Protein AF-A0A6P4BB97-F1 (afdb_monomer)

pLDDT: mean 84.29, std 14.68, range [43.91, 96.19]

Radius of gyration: 14.63 Å; Cα contacts (8 Å, |Δi|>4): 58; chains: 1; bounding box: 31×44×26 Å

Nearest PDB structures (foldseek):
  5d39-assembly3_B  TM=5.209E-01  e=3.090E+00  Homo sapiens
  8glv-assembly1_Eb  TM=3.004E-01  e=5.140E+00  Chlamydomonas reinhardtii
  7wb4-assembly1_n  TM=3.144E-01  e=6.445E+00  Xenopus laevis

Structure (mmCIF, N/CA/C/O backbone):
data_AF-A0A6P4BB97-F1
#
_entry.id   AF-A0A6P4BB97-F1
#
loop_
_atom_site.group_PDB
_atom_site.id
_atom_site.type_symbol
_atom_site.label_atom_id
_atom_site.label_alt_id
_atom_site.label_comp_id
_atom_site.label_asym_id
_atom_site.label_entity_id
_atom_site.label_seq_id
_atom_site.pdbx_PDB_ins_code
_atom_site.Cartn_x
_atom_site.Cartn_y
_atom_site.Cartn_z
_atom_site.occupancy
_atom_site.B_iso_or_equiv
_atom_site.auth_seq_id
_atom_site.auth_comp_id
_atom_site.auth_asym_id
_atom_site.auth_atom_id
_atom_site.pdbx_PDB_model_num
ATOM 1 N N . MET A 1 1 ? 21.470 15.501 -12.606 1.00 62.16 1 MET A N 1
ATOM 2 C CA . MET A 1 1 ? 20.060 15.775 -12.957 1.00 62.16 1 MET A CA 1
ATOM 3 C C . MET A 1 1 ? 19.314 14.494 -13.341 1.00 62.16 1 MET A C 1
ATOM 5 O O . MET A 1 1 ? 18.382 14.148 -12.632 1.00 62.16 1 MET A O 1
ATOM 9 N N . TYR A 1 2 ? 19.806 13.710 -14.312 1.00 72.75 2 TYR A N 1
ATOM 10 C CA . TYR A 1 2 ? 19.188 12.454 -14.794 1.00 72.75 2 TYR A CA 1
ATOM 11 C C . TYR A 1 2 ? 18.720 11.442 -13.728 1.00 72.75 2 TYR A C 1
ATOM 13 O O . TYR A 1 2 ? 17.630 10.892 -13.841 1.00 72.75 2 TYR A O 1
ATOM 21 N N . TRP A 1 3 ? 19.499 11.209 -12.666 1.00 76.62 3 TRP A N 1
ATOM 22 C CA . TRP A 1 3 ? 19.126 10.254 -11.609 1.00 76.62 3 TRP A CA 1
ATOM 23 C C . TRP A 1 3 ? 17.862 10.647 -10.837 1.00 76.62 3 TRP A C 1
ATOM 25 O O . TRP A 1 3 ? 17.088 9.780 -10.443 1.00 76.62 3 TRP A O 1
ATOM 35 N N . ILE A 1 4 ? 17.645 11.949 -10.630 1.00 76.62 4 ILE A N 1
ATOM 36 C CA . ILE A 1 4 ? 16.491 12.458 -9.881 1.00 76.62 4 ILE A CA 1
ATOM 37 C C . ILE A 1 4 ? 15.224 12.303 -10.722 1.00 76.62 4 ILE A C 1
ATOM 39 O O . ILE A 1 4 ? 14.219 11.802 -10.225 1.00 76.62 4 ILE A O 1
ATOM 43 N N . GLU A 1 5 ? 15.281 12.684 -11.997 1.00 75.75 5 GLU A N 1
ATOM 44 C CA . GLU A 1 5 ? 14.167 12.536 -12.943 1.00 75.75 5 GLU A CA 1
ATOM 45 C C . GLU A 1 5 ? 13.798 11.063 -13.145 1.00 75.75 5 GLU A C 1
ATOM 47 O O . GLU A 1 5 ? 12.624 10.702 -13.068 1.00 75.75 5 GLU A O 1
ATOM 52 N N . TYR A 1 6 ? 14.800 10.193 -13.304 1.00 75.81 6 TYR A N 1
ATOM 53 C CA . TYR A 1 6 ? 14.596 8.749 -13.388 1.00 75.81 6 TYR A CA 1
ATOM 54 C C . TYR A 1 6 ? 13.924 8.196 -12.127 1.00 75.81 6 TYR A C 1
ATOM 56 O O . TYR A 1 6 ? 12.921 7.490 -12.216 1.00 75.81 6 TYR A O 1
ATOM 64 N N . TYR A 1 7 ? 14.422 8.559 -10.941 1.00 83.31 7 TYR A N 1
ATOM 65 C CA . TYR A 1 7 ? 13.838 8.118 -9.675 1.00 83.31 7 TYR A CA 1
ATOM 66 C C . TYR A 1 7 ? 12.385 8.589 -9.507 1.00 83.31 7 TYR A C 1
ATOM 68 O O . TYR A 1 7 ? 11.529 7.823 -9.059 1.00 83.31 7 TYR A O 1
ATOM 76 N N . GLN A 1 8 ? 12.079 9.829 -9.900 1.00 84.56 8 GLN A N 1
ATOM 77 C CA . GLN A 1 8 ? 10.713 10.359 -9.880 1.00 84.56 8 GLN A CA 1
ATOM 78 C C . GLN A 1 8 ? 9.793 9.603 -10.843 1.00 84.56 8 GLN A C 1
ATOM 80 O O . GLN A 1 8 ? 8.667 9.271 -10.468 1.00 84.56 8 GLN A O 1
ATOM 85 N N . ASN A 1 9 ? 10.270 9.285 -12.048 1.00 82.19 9 ASN A N 1
ATOM 86 C CA . ASN A 1 9 ? 9.509 8.515 -13.027 1.00 82.19 9 ASN A CA 1
ATOM 87 C C . ASN A 1 9 ? 9.223 7.091 -12.522 1.00 82.19 9 ASN A C 1
ATOM 89 O O . ASN A 1 9 ? 8.067 6.669 -12.501 1.00 82.19 9 ASN A O 1
ATOM 93 N N . VAL A 1 10 ? 10.245 6.385 -12.026 1.00 87.12 10 VAL A N 1
ATOM 94 C CA . VAL A 1 10 ? 10.090 5.041 -11.443 1.00 87.12 10 VAL A CA 1
ATOM 95 C C . VAL A 1 10 ? 9.109 5.065 -10.272 1.00 87.12 10 VAL A C 1
ATOM 97 O O . VAL A 1 10 ? 8.248 4.194 -10.174 1.00 87.12 10 VAL A O 1
ATOM 100 N N . THR A 1 11 ? 9.184 6.086 -9.417 1.00 90.12 11 THR A N 1
ATOM 101 C CA . THR A 1 11 ? 8.254 6.257 -8.293 1.00 90.12 11 THR A CA 1
ATOM 102 C C . THR A 1 11 ? 6.814 6.432 -8.770 1.00 90.12 11 THR A C 1
ATOM 104 O O . THR A 1 11 ? 5.928 5.724 -8.297 1.00 90.12 11 THR A O 1
ATOM 107 N N . SER A 1 12 ? 6.578 7.340 -9.722 1.00 87.12 12 SER A N 1
ATOM 108 C CA . SER A 1 12 ? 5.247 7.581 -10.294 1.00 87.12 12 SER A CA 1
ATOM 109 C C . SER A 1 12 ? 4.680 6.316 -10.943 1.00 87.12 12 SER A C 1
ATOM 111 O O . SER A 1 12 ? 3.571 5.882 -10.632 1.00 87.12 12 SER A O 1
ATOM 113 N N . THR A 1 13 ? 5.494 5.652 -11.768 1.00 92.06 13 THR A N 1
ATOM 114 C CA . THR A 1 13 ? 5.142 4.386 -12.420 1.00 92.06 13 THR A CA 1
ATOM 115 C C . THR A 1 13 ? 4.767 3.324 -11.391 1.00 92.06 13 THR A C 1
ATOM 117 O O . THR A 1 13 ? 3.744 2.659 -11.537 1.00 92.06 13 THR A O 1
ATOM 120 N N . MET A 1 14 ? 5.538 3.194 -10.309 1.00 94.25 14 MET A N 1
ATOM 121 C CA . MET A 1 14 ? 5.251 2.228 -9.251 1.00 94.25 14 MET A CA 1
ATOM 122 C C . MET A 1 14 ? 3.943 2.544 -8.513 1.00 94.25 14 MET A C 1
ATOM 124 O O . MET A 1 14 ? 3.170 1.630 -8.242 1.00 94.25 14 MET A O 1
ATOM 128 N N . LEU A 1 15 ? 3.642 3.816 -8.227 1.00 92.94 15 LEU A N 1
ATOM 129 C CA . LEU A 1 15 ? 2.358 4.212 -7.628 1.00 92.94 15 LEU A CA 1
ATOM 130 C C . LEU A 1 15 ? 1.172 3.861 -8.542 1.00 92.94 15 LEU A C 1
ATOM 132 O O . LEU A 1 15 ? 0.159 3.347 -8.062 1.00 92.94 15 LEU A O 1
ATOM 136 N N . HIS A 1 16 ? 1.309 4.062 -9.856 1.00 91.25 16 HIS A N 1
ATOM 137 C CA . HIS A 1 16 ? 0.301 3.641 -10.832 1.00 91.25 16 HIS A CA 1
ATOM 138 C C . HIS A 1 16 ? 0.139 2.120 -10.886 1.00 91.25 16 HIS A C 1
ATOM 140 O O . HIS A 1 16 ? -0.989 1.630 -10.852 1.00 91.25 16 HIS A O 1
ATOM 146 N N . VAL A 1 17 ? 1.244 1.369 -10.911 1.00 93.31 17 VAL A N 1
ATOM 147 C CA . VAL A 1 17 ? 1.224 -0.101 -10.874 1.00 93.31 17 VAL A CA 1
ATOM 148 C C . VAL A 1 17 ? 0.556 -0.605 -9.599 1.00 93.31 17 VAL A C 1
ATOM 150 O O . VAL A 1 17 ? -0.247 -1.527 -9.671 1.00 93.31 17 VAL A O 1
ATOM 153 N N . LEU A 1 18 ? 0.823 0.007 -8.443 1.00 93.69 18 LEU A N 1
ATOM 154 C CA . LEU A 1 18 ? 0.167 -0.360 -7.187 1.00 93.69 18 LEU A CA 1
ATOM 155 C C . LEU A 1 18 ? -1.334 -0.085 -7.225 1.00 93.69 18 LEU A C 1
ATOM 157 O O . LEU A 1 18 ? -2.109 -0.926 -6.772 1.00 93.69 18 LEU A O 1
ATOM 161 N N . SER A 1 19 ? -1.752 1.052 -7.785 1.00 90.81 19 SER A N 1
ATOM 162 C CA . SER A 1 19 ? -3.173 1.364 -7.950 1.00 90.81 19 SER A CA 1
ATOM 163 C C . SER A 1 19 ? -3.862 0.355 -8.876 1.00 90.81 19 SER A C 1
ATOM 165 O O . SER A 1 19 ? -4.907 -0.174 -8.505 1.00 90.81 19 SER A O 1
ATOM 167 N N . LEU A 1 20 ? -3.241 0.015 -10.011 1.00 92.06 20 LEU A N 1
ATOM 168 C CA . LEU A 1 20 ? -3.738 -0.994 -10.953 1.00 92.06 20 LEU A CA 1
ATOM 169 C C . LEU A 1 20 ? -3.788 -2.398 -10.332 1.00 92.06 20 LEU A C 1
ATOM 171 O O . LEU A 1 20 ? -4.756 -3.133 -10.502 1.00 92.06 20 LEU A O 1
ATOM 175 N N . ALA A 1 21 ? -2.739 -2.783 -9.608 1.00 93.56 21 ALA A N 1
ATOM 176 C CA . ALA A 1 21 ? -2.649 -4.087 -8.969 1.00 93.56 21 ALA A CA 1
ATOM 177 C C . ALA A 1 21 ? -3.679 -4.247 -7.846 1.00 93.56 21 ALA A C 1
ATOM 179 O O . ALA A 1 21 ? -4.218 -5.335 -7.656 1.00 93.56 21 ALA A O 1
ATOM 180 N N . SER A 1 22 ? -3.967 -3.162 -7.126 1.00 91.56 22 SER A N 1
ATOM 181 C CA . SER A 1 22 ? -4.949 -3.155 -6.041 1.00 91.56 22 SER A CA 1
ATOM 182 C C . SER A 1 22 ? -6.387 -3.247 -6.555 1.00 91.56 22 SER A C 1
ATOM 184 O O . SER A 1 22 ? -7.208 -3.915 -5.929 1.00 91.56 22 SER A O 1
ATOM 186 N N . SER A 1 23 ? -6.687 -2.615 -7.696 1.00 90.75 23 SER A N 1
ATOM 187 C CA . SER A 1 23 ? -8.019 -2.636 -8.317 1.00 90.75 23 SER A CA 1
ATOM 188 C C . SER A 1 23 ? -8.295 -3.877 -9.169 1.00 90.75 23 SER A C 1
ATOM 190 O O . SER A 1 23 ? -9.425 -4.084 -9.598 1.00 90.75 23 SER A O 1
ATOM 192 N N . SER A 1 24 ? -7.279 -4.696 -9.438 1.00 92.00 24 SER A N 1
ATOM 193 C CA . SER A 1 24 ? -7.424 -5.943 -10.187 1.00 92.00 24 SER A CA 1
ATOM 194 C C . SER A 1 24 ? -8.282 -6.957 -9.429 1.00 92.00 24 SER A C 1
ATOM 196 O O . SER A 1 24 ? -8.145 -7.093 -8.219 1.00 92.00 24 SER A O 1
ATOM 198 N N . ASP A 1 25 ? -9.085 -7.761 -10.127 1.00 91.00 25 ASP A N 1
ATOM 199 C CA . ASP A 1 25 ? -9.769 -8.928 -9.541 1.00 91.00 25 ASP A CA 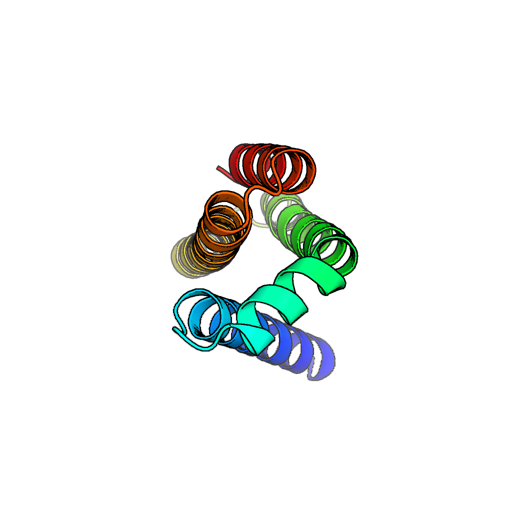1
ATOM 200 C C . ASP A 1 25 ? -8.879 -10.181 -9.467 1.00 91.00 25 ASP A C 1
ATOM 202 O O . ASP A 1 25 ? -9.310 -11.249 -9.039 1.00 91.00 25 ASP A O 1
ATOM 206 N N . HIS A 1 26 ? -7.609 -10.065 -9.858 1.00 93.38 26 HIS A N 1
ATOM 207 C CA . HIS A 1 26 ? -6.674 -11.179 -9.883 1.00 93.38 26 HIS A CA 1
ATOM 208 C C . HIS A 1 26 ? -6.128 -11.487 -8.480 1.00 93.38 26 HIS A C 1
ATOM 210 O O . HIS A 1 26 ? -5.190 -10.847 -7.995 1.00 93.38 26 HIS A O 1
ATOM 216 N N . ASP A 1 27 ? -6.685 -12.508 -7.828 1.00 92.00 27 ASP A N 1
ATOM 217 C CA . ASP A 1 27 ? -6.333 -12.896 -6.456 1.00 92.00 27 ASP A CA 1
ATOM 218 C C . ASP A 1 27 ? -4.825 -13.094 -6.195 1.00 92.00 27 ASP A C 1
ATOM 220 O O . ASP A 1 27 ? -4.333 -12.558 -5.195 1.00 92.00 27 ASP A O 1
ATOM 224 N N . PRO A 1 28 ? -4.043 -13.747 -7.081 1.00 94.75 28 PRO A N 1
ATOM 225 C CA . PRO A 1 28 ? -2.600 -13.874 -6.877 1.00 94.75 28 PRO A CA 1
ATOM 226 C C . PRO A 1 28 ? -1.868 -12.529 -6.796 1.00 94.75 28 PRO A C 1
ATOM 228 O O . PRO A 1 28 ? -0.833 -12.424 -6.136 1.00 94.75 28 PRO A O 1
ATOM 231 N N . LEU A 1 29 ? -2.396 -11.492 -7.453 1.00 93.31 29 LEU A N 1
ATOM 232 C CA . LEU A 1 29 ? -1.811 -10.155 -7.423 1.00 93.31 29 LEU A CA 1
ATOM 233 C C . LEU A 1 29 ? -2.099 -9.461 -6.085 1.00 93.31 29 LEU A C 1
ATOM 235 O O . LEU A 1 29 ? -1.189 -8.886 -5.491 1.00 93.31 29 LEU A O 1
ATOM 239 N N . LYS A 1 30 ? -3.316 -9.602 -5.548 1.00 93.25 30 LYS A N 1
ATOM 240 C CA . LYS A 1 30 ? -3.65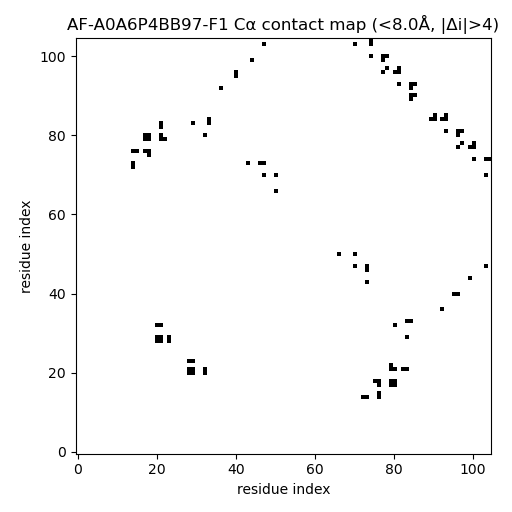5 -9.129 -4.192 1.00 93.25 30 LYS A CA 1
ATOM 241 C C . LYS A 1 30 ? -2.815 -9.830 -3.125 1.00 93.25 30 LYS A C 1
ATOM 243 O O . LYS A 1 30 ? -2.284 -9.179 -2.226 1.00 93.25 30 LYS A O 1
ATOM 248 N N . ASP A 1 31 ? -2.620 -11.137 -3.257 1.00 93.56 31 ASP A N 1
ATOM 249 C CA . ASP A 1 31 ? -1.804 -11.914 -2.320 1.00 93.56 31 ASP A CA 1
ATOM 250 C C . ASP A 1 31 ? -0.320 -11.532 -2.407 1.00 93.56 31 ASP A C 1
ATOM 252 O O . ASP A 1 31 ? 0.389 -11.507 -1.397 1.00 93.56 31 ASP A O 1
ATOM 256 N N . PHE A 1 32 ? 0.165 -11.184 -3.602 1.00 94.75 32 PHE A N 1
ATOM 257 C CA . PHE A 1 32 ? 1.499 -10.616 -3.775 1.00 94.75 32 PHE A CA 1
ATOM 258 C C . PHE A 1 32 ? 1.650 -9.279 -3.036 1.00 94.75 32 PHE A C 1
ATOM 260 O O . PHE A 1 32 ? 2.648 -9.088 -2.337 1.00 94.75 32 PHE A O 1
ATOM 267 N N . LEU A 1 33 ? 0.660 -8.383 -3.125 1.00 95.19 33 LEU A N 1
ATOM 268 C CA . LEU A 1 33 ? 0.672 -7.105 -2.403 1.00 95.19 33 LEU A CA 1
ATOM 269 C C . LEU A 1 33 ? 0.722 -7.315 -0.885 1.00 95.19 33 LEU A C 1
ATOM 271 O O . LEU A 1 33 ? 1.544 -6.695 -0.213 1.00 95.19 33 LEU A O 1
ATOM 275 N N . VAL A 1 34 ? -0.065 -8.257 -0.353 1.00 94.12 34 VAL A N 1
ATOM 276 C CA . VAL A 1 34 ? -0.001 -8.655 1.065 1.00 94.12 34 VAL A CA 1
ATOM 277 C C . VAL A 1 34 ? 1.404 -9.132 1.441 1.00 94.12 34 VAL A C 1
ATOM 279 O O . VAL A 1 34 ? 1.975 -8.667 2.428 1.00 94.12 34 VAL A O 1
ATOM 282 N N . LYS A 1 35 ? 2.009 -10.018 0.639 1.00 96.19 35 LYS A N 1
ATOM 283 C CA . LYS A 1 35 ? 3.368 -10.536 0.888 1.00 96.19 35 LYS A CA 1
ATOM 284 C C . LYS A 1 35 ? 4.438 -9.443 0.857 1.00 96.19 35 LYS A C 1
ATOM 286 O O . LYS A 1 35 ? 5.478 -9.595 1.494 1.00 96.19 35 LYS A O 1
ATOM 291 N N . LYS A 1 36 ? 4.216 -8.360 0.109 1.00 95.94 36 LYS A N 1
ATOM 292 C CA . LYS A 1 36 ? 5.135 -7.215 0.009 1.00 95.94 36 LYS A CA 1
ATOM 293 C C . LYS A 1 36 ? 4.784 -6.058 0.941 1.00 95.94 36 LYS A C 1
ATOM 295 O O . LYS A 1 36 ? 5.483 -5.048 0.906 1.00 95.94 36 LYS A O 1
ATOM 300 N N . ALA A 1 37 ? 3.782 -6.201 1.809 1.00 94.38 37 ALA A N 1
ATOM 301 C CA . ALA A 1 37 ? 3.263 -5.097 2.609 1.00 94.38 37 ALA A CA 1
ATOM 302 C C . ALA A 1 37 ? 4.330 -4.375 3.450 1.00 94.38 37 ALA A C 1
ATOM 304 O O . ALA A 1 37 ? 4.301 -3.153 3.518 1.00 94.38 37 ALA A O 1
ATOM 305 N N . SER A 1 38 ? 5.297 -5.088 4.039 1.00 93.44 38 SER A N 1
ATOM 306 C CA . SER A 1 38 ? 6.383 -4.465 4.816 1.00 93.44 38 SER A CA 1
ATOM 307 C C . SER A 1 38 ? 7.305 -3.594 3.960 1.00 93.44 38 SER A C 1
ATOM 309 O O . SER A 1 38 ? 7.670 -2.493 4.364 1.00 93.44 38 SER A O 1
ATOM 311 N N . VAL A 1 39 ? 7.651 -4.066 2.760 1.00 95.19 39 VAL A N 1
ATOM 312 C CA . VAL A 1 39 ? 8.474 -3.321 1.798 1.00 95.19 39 VAL A CA 1
ATOM 313 C C . VAL A 1 39 ? 7.720 -2.088 1.308 1.00 95.19 39 VAL A C 1
ATOM 315 O O . VAL A 1 39 ? 8.289 -1.002 1.246 1.00 95.19 39 VAL A O 1
ATOM 318 N N . LEU A 1 40 ? 6.431 -2.247 0.996 1.00 95.19 40 LEU A N 1
ATOM 319 C CA . LEU A 1 40 ? 5.575 -1.149 0.552 1.00 95.19 40 LEU A CA 1
ATOM 320 C C . LEU A 1 40 ? 5.378 -0.105 1.655 1.00 95.19 40 LEU A C 1
ATOM 322 O O . LEU A 1 40 ? 5.440 1.086 1.370 1.00 95.19 40 LEU A O 1
ATOM 326 N N . GLU A 1 41 ? 5.188 -0.536 2.904 1.00 93.94 41 GLU A N 1
ATOM 327 C CA . GLU A 1 41 ? 5.066 0.349 4.065 1.00 93.94 41 GLU A CA 1
ATOM 328 C C . GLU A 1 41 ? 6.312 1.230 4.218 1.00 93.94 41 GLU A C 1
ATOM 330 O O . GLU A 1 41 ? 6.192 2.449 4.337 1.00 93.94 41 GLU A O 1
ATOM 335 N N . GLU A 1 42 ? 7.505 0.631 4.192 1.00 93.94 42 GLU A N 1
ATOM 336 C CA . GLU A 1 42 ? 8.762 1.365 4.357 1.00 93.94 42 GLU A CA 1
ATOM 337 C C . GLU A 1 42 ? 9.017 2.325 3.192 1.00 93.94 42 GLU A C 1
ATOM 339 O O . GLU A 1 42 ? 9.327 3.500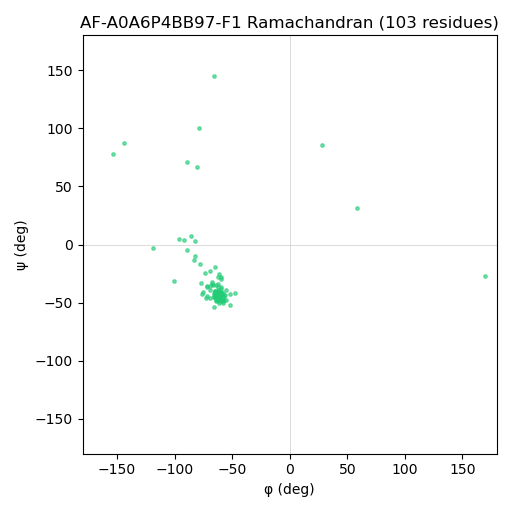 3.390 1.00 93.94 42 GLU A O 1
ATOM 344 N N . TRP A 1 43 ? 8.805 1.855 1.964 1.00 94.00 43 TRP A N 1
ATOM 345 C CA . TRP A 1 43 ? 8.957 2.685 0.776 1.00 94.00 43 TRP A CA 1
ATOM 346 C C . TRP A 1 43 ? 7.999 3.887 0.788 1.00 94.00 43 TRP A C 1
ATOM 348 O O . TRP A 1 43 ? 8.429 5.020 0.566 1.00 94.00 43 TRP A O 1
ATOM 358 N N . LEU A 1 44 ? 6.721 3.684 1.132 1.00 92.38 44 LEU A N 1
ATOM 359 C CA . LEU A 1 44 ? 5.733 4.766 1.209 1.00 92.38 44 LEU A CA 1
ATOM 360 C C . LEU A 1 44 ? 6.024 5.750 2.354 1.00 92.38 44 LEU A C 1
ATOM 362 O O . LEU A 1 44 ? 5.784 6.946 2.186 1.00 92.38 44 LEU A O 1
ATOM 366 N N . LYS A 1 45 ? 6.592 5.304 3.484 1.00 90.88 45 LYS A N 1
ATOM 367 C CA . LYS A 1 45 ? 7.086 6.210 4.542 1.00 90.88 45 LYS A CA 1
ATOM 368 C C . LYS A 1 45 ? 8.192 7.124 4.029 1.00 90.88 45 LYS A C 1
ATOM 370 O O . LYS A 1 45 ? 8.118 8.333 4.237 1.00 90.88 45 LYS A O 1
ATOM 375 N N . VAL A 1 46 ? 9.183 6.571 3.328 1.00 89.69 46 VAL A N 1
ATOM 376 C CA . VAL A 1 46 ? 10.285 7.356 2.745 1.00 89.69 46 VAL A CA 1
ATOM 377 C C . VAL A 1 46 ? 9.751 8.388 1.750 1.00 89.69 46 VAL A C 1
ATOM 379 O O . VAL A 1 46 ? 10.129 9.561 1.812 1.00 89.69 46 VAL A O 1
ATOM 382 N N . LEU A 1 47 ? 8.814 7.991 0.883 1.00 87.00 47 LEU A N 1
ATOM 383 C CA . LEU A 1 47 ? 8.159 8.917 -0.044 1.00 87.00 47 LEU A CA 1
ATOM 384 C C . LEU A 1 47 ? 7.400 10.030 0.685 1.00 87.00 47 LEU A C 1
ATOM 386 O O . LEU A 1 47 ? 7.496 11.195 0.303 1.00 87.00 47 LEU A O 1
ATOM 390 N N . SER A 1 48 ? 6.701 9.695 1.766 1.00 84.44 48 SER A N 1
ATOM 391 C CA . SER A 1 48 ? 5.946 10.656 2.575 1.00 84.44 48 SER A CA 1
ATOM 392 C C . SER A 1 48 ? 6.857 11.669 3.271 1.00 84.44 48 SER A C 1
ATOM 394 O O . SER A 1 48 ? 6.587 12.868 3.251 1.00 84.44 48 SER A O 1
ATOM 396 N N . LEU A 1 49 ? 7.992 11.221 3.817 1.00 83.31 49 LEU A N 1
ATOM 397 C CA . LEU A 1 49 ? 8.993 12.101 4.426 1.00 83.31 49 LEU A CA 1
ATOM 398 C C . LEU A 1 49 ? 9.591 13.082 3.410 1.00 83.31 49 LEU A C 1
ATOM 400 O O . LEU A 1 49 ? 9.817 14.246 3.743 1.00 83.31 49 LEU A O 1
ATOM 404 N N . SER A 1 50 ? 9.795 12.649 2.160 1.00 78.19 50 SER A N 1
ATOM 405 C CA . SER A 1 50 ? 10.286 13.525 1.083 1.00 78.19 50 SER A CA 1
ATOM 406 C C . SER A 1 50 ? 9.338 14.697 0.772 1.00 78.19 50 SER A C 1
ATOM 408 O O . SER A 1 50 ? 9.772 15.762 0.324 1.00 78.19 50 SER A O 1
ATOM 410 N N . LEU A 1 51 ? 8.044 14.527 1.060 1.00 74.38 51 LEU A N 1
ATOM 411 C CA . LEU A 1 51 ? 7.018 15.552 0.885 1.00 74.38 51 LEU A CA 1
ATOM 412 C C . LEU A 1 51 ? 7.060 16.615 1.999 1.00 74.38 51 LEU A C 1
ATOM 414 O O . LEU A 1 51 ? 6.788 17.790 1.752 1.00 74.38 51 LEU A O 1
ATOM 418 N N . VAL A 1 52 ? 7.426 16.208 3.219 1.00 66.31 52 VAL A N 1
ATOM 419 C CA . VAL A 1 52 ? 7.558 17.097 4.386 1.00 66.31 52 VAL A CA 1
ATOM 420 C C . VAL A 1 52 ? 8.850 17.914 4.304 1.00 66.31 52 VAL A C 1
ATOM 422 O O . VAL A 1 52 ? 8.834 19.122 4.530 1.00 66.31 52 VAL A O 1
ATOM 425 N N . THR A 1 53 ? 9.966 17.291 3.914 1.00 57.28 53 THR A N 1
ATOM 426 C CA . THR A 1 53 ? 11.286 17.951 3.835 1.00 57.28 53 THR A CA 1
ATOM 427 C C . THR A 1 53 ? 11.396 18.986 2.716 1.00 57.28 53 THR A C 1
ATOM 429 O O . THR A 1 53 ? 12.203 19.908 2.805 1.00 57.28 53 THR A O 1
ATOM 432 N N . THR A 1 54 ? 10.569 18.885 1.675 1.00 55.03 54 THR A N 1
ATOM 433 C CA . THR A 1 54 ? 10.450 19.920 0.636 1.00 55.03 54 THR A CA 1
ATOM 434 C C . THR A 1 54 ? 9.614 21.123 1.086 1.00 55.03 54 THR A C 1
ATOM 436 O O . THR A 1 54 ? 9.740 22.193 0.497 1.00 55.03 54 THR A O 1
ATOM 439 N N . SER A 1 55 ? 8.813 21.003 2.154 1.00 51.97 55 SER A N 1
ATOM 440 C CA . SER A 1 55 ? 7.990 22.106 2.675 1.00 51.97 55 SER A CA 1
ATOM 441 C C . SER A 1 55 ? 8.792 23.181 3.409 1.00 51.97 55 SER A C 1
ATOM 443 O O . SER A 1 55 ? 8.339 24.314 3.488 1.00 51.97 55 SER A O 1
ATOM 445 N N . THR A 1 56 ? 9.965 22.847 3.950 1.00 50.00 56 THR A N 1
ATOM 446 C CA . THR A 1 56 ? 10.806 23.783 4.715 1.00 50.00 56 THR A CA 1
ATOM 447 C C . THR A 1 56 ? 11.800 24.556 3.851 1.00 50.00 56 THR A C 1
ATOM 449 O O . THR A 1 56 ? 12.505 25.417 4.367 1.00 50.00 56 THR A O 1
ATOM 452 N N . LYS A 1 57 ? 11.890 24.259 2.545 1.00 49.00 57 LYS A N 1
ATOM 453 C CA . LYS A 1 57 ? 12.967 24.766 1.680 1.00 49.00 57 LYS A CA 1
ATOM 454 C C . LYS A 1 57 ? 12.525 25.641 0.508 1.00 49.00 57 LYS A C 1
ATOM 456 O O . LYS A 1 57 ? 13.395 26.100 -0.229 1.00 49.00 57 LYS A O 1
ATOM 461 N N . THR A 1 58 ? 11.230 25.860 0.266 1.00 44.69 58 THR A N 1
ATOM 462 C CA . THR A 1 58 ? 10.805 26.606 -0.935 1.00 44.69 58 THR A CA 1
ATOM 463 C C . THR A 1 58 ? 9.454 27.304 -0.755 1.00 44.69 58 THR A C 1
ATOM 465 O O . THR A 1 58 ? 8.433 26.858 -1.270 1.00 44.69 58 THR A O 1
ATOM 468 N N . GLU A 1 59 ? 9.465 28.441 -0.060 1.00 43.91 59 GLU A N 1
ATOM 469 C CA . GLU A 1 59 ? 8.474 29.510 -0.241 1.00 43.91 59 GLU A CA 1
ATOM 470 C C . GLU A 1 59 ? 8.856 30.344 -1.476 1.00 43.91 59 GLU A C 1
ATOM 472 O O . GLU A 1 59 ? 9.275 31.485 -1.355 1.00 43.91 59 GLU A O 1
ATOM 477 N N . VAL A 1 60 ? 8.791 29.760 -2.676 1.00 46.41 60 VAL A N 1
ATOM 478 C CA . VAL A 1 60 ? 8.786 30.528 -3.935 1.00 46.41 60 VAL A CA 1
ATOM 479 C C . VAL A 1 60 ? 7.860 29.810 -4.920 1.00 46.41 60 VAL A C 1
ATOM 481 O O . VAL A 1 60 ? 8.237 28.870 -5.617 1.00 46.41 60 VAL A O 1
ATOM 484 N N . GLU A 1 61 ? 6.584 30.175 -4.825 1.00 48.31 61 GLU A N 1
ATOM 485 C CA . GLU A 1 61 ? 5.657 30.453 -5.931 1.00 48.31 61 GLU A CA 1
ATOM 486 C C . GLU A 1 61 ? 5.923 29.711 -7.262 1.00 48.31 61 GLU A C 1
ATOM 488 O O . GLU A 1 61 ? 6.589 30.230 -8.148 1.00 48.31 61 GLU A O 1
ATOM 493 N N . SER A 1 62 ? 5.395 28.480 -7.385 1.00 47.34 62 SER A N 1
ATOM 494 C CA . SER A 1 62 ? 4.971 27.792 -8.639 1.00 47.34 62 SER A CA 1
ATOM 495 C C . SER A 1 62 ? 4.648 26.299 -8.384 1.00 47.34 62 SER A C 1
ATOM 497 O O . SER A 1 62 ? 3.773 25.708 -9.011 1.00 47.34 62 SER A O 1
ATOM 499 N N . ASN A 1 63 ? 5.259 25.683 -7.362 1.00 51.50 63 ASN A N 1
ATOM 500 C CA . ASN A 1 63 ? 5.221 24.223 -7.131 1.00 51.50 63 ASN A CA 1
ATOM 501 C C . ASN A 1 63 ? 4.012 23.678 -6.331 1.00 51.50 63 ASN A C 1
ATOM 503 O O . ASN A 1 63 ? 3.986 22.496 -5.971 1.00 51.50 63 ASN A O 1
ATOM 507 N N . GLY A 1 64 ? 3.012 24.511 -6.020 1.00 53.22 64 GLY A N 1
ATOM 508 C CA . GLY A 1 64 ? 1.857 24.116 -5.199 1.00 53.22 64 GLY A CA 1
ATOM 509 C C . GLY A 1 64 ? 1.007 23.004 -5.829 1.00 53.22 64 GLY A C 1
ATOM 510 O O . GLY A 1 64 ? 0.624 22.064 -5.128 1.00 53.22 64 GLY A O 1
ATOM 511 N N . SER A 1 65 ? 0.783 23.071 -7.149 1.00 59.69 65 SER A N 1
ATOM 512 C CA . SER A 1 65 ? 0.008 22.073 -7.909 1.00 59.69 65 SER A CA 1
ATOM 513 C C . SER A 1 65 ? 0.709 20.716 -7.916 1.00 59.69 65 SER A C 1
ATOM 515 O O . SER A 1 65 ? 0.172 19.737 -7.404 1.00 59.69 65 SER A O 1
ATOM 517 N N . THR A 1 66 ? 1.978 20.677 -8.336 1.00 68.81 66 THR A N 1
ATOM 518 C CA . THR A 1 66 ? 2.765 19.436 -8.441 1.00 68.81 66 THR A CA 1
ATOM 519 C C . THR A 1 66 ? 2.958 18.734 -7.096 1.00 68.81 66 THR A C 1
ATOM 521 O O . THR A 1 66 ? 3.003 17.505 -7.026 1.00 68.81 66 THR A O 1
ATOM 524 N N . ARG A 1 67 ? 3.073 19.486 -5.991 1.00 69.44 67 ARG A N 1
ATOM 525 C CA . ARG A 1 67 ? 3.181 18.893 -4.649 1.00 69.44 67 ARG A CA 1
ATOM 526 C C . ARG A 1 67 ? 1.861 18.281 -4.190 1.00 69.44 67 ARG A C 1
ATOM 528 O O . ARG A 1 67 ? 1.868 17.183 -3.634 1.00 69.44 67 ARG A O 1
ATOM 535 N N . ASN A 1 68 ? 0.751 18.983 -4.404 1.00 79.06 68 ASN A N 1
ATOM 536 C CA . ASN A 1 68 ? -0.575 18.482 -4.054 1.00 79.06 68 ASN A CA 1
ATOM 537 C C . ASN A 1 68 ? -0.929 17.238 -4.883 1.00 79.06 68 ASN A C 1
ATOM 539 O O . ASN A 1 68 ? -1.379 16.255 -4.305 1.00 79.06 68 ASN A O 1
ATOM 543 N N . GLU A 1 69 ? -0.603 17.228 -6.177 1.00 82.75 69 GLU A N 1
ATOM 544 C CA . GLU A 1 69 ? -0.758 16.069 -7.068 1.00 82.75 69 GLU A CA 1
ATOM 545 C C . GLU A 1 69 ? 0.058 14.858 -6.589 1.00 82.75 69 GLU A C 1
ATOM 547 O O . GLU A 1 69 ? -0.457 13.744 -6.494 1.00 82.75 69 GLU A O 1
ATOM 552 N N . LYS A 1 70 ? 1.334 15.059 -6.223 1.00 83.00 70 LYS A N 1
ATOM 553 C CA . LYS A 1 70 ? 2.181 13.986 -5.669 1.00 83.00 70 LYS A CA 1
ATOM 554 C C . LYS A 1 70 ? 1.625 13.439 -4.356 1.00 83.00 70 LYS A C 1
ATOM 556 O O . LYS A 1 70 ? 1.584 12.222 -4.178 1.00 83.00 70 LYS A O 1
ATOM 561 N N . ARG A 1 71 ? 1.181 14.320 -3.453 1.00 87.50 71 ARG A N 1
ATOM 562 C CA . ARG A 1 71 ? 0.536 13.921 -2.192 1.00 87.50 71 ARG A CA 1
ATOM 563 C C . ARG A 1 71 ? -0.698 13.071 -2.463 1.00 87.50 71 ARG A C 1
ATOM 565 O O . ARG A 1 71 ? -0.845 12.000 -1.884 1.00 87.50 71 ARG A O 1
ATOM 572 N N . GLU A 1 72 ? -1.559 13.537 -3.358 1.00 88.88 72 GLU A N 1
ATOM 573 C CA . GLU A 1 72 ? -2.792 12.853 -3.722 1.00 88.88 72 GLU A CA 1
ATOM 574 C C . GLU A 1 72 ? -2.521 11.471 -4.321 1.00 88.88 72 GLU A C 1
ATOM 576 O O . GLU A 1 72 ? -3.153 10.500 -3.906 1.00 88.88 72 GLU A O 1
ATOM 581 N N . MET A 1 73 ? -1.536 11.346 -5.217 1.00 88.62 73 MET A N 1
ATOM 582 C CA . MET A 1 73 ? -1.137 10.052 -5.781 1.00 88.62 73 MET A CA 1
ATOM 583 C C . MET A 1 73 ? -0.672 9.065 -4.705 1.00 88.62 73 MET A C 1
ATOM 585 O O . MET A 1 73 ? -1.083 7.903 -4.722 1.00 88.62 73 MET A O 1
ATOM 589 N N . ILE A 1 74 ? 0.140 9.520 -3.746 1.00 90.69 74 ILE A N 1
ATOM 590 C CA . ILE A 1 74 ? 0.600 8.680 -2.633 1.00 90.69 74 ILE A CA 1
ATOM 591 C C . ILE A 1 74 ? -0.589 8.260 -1.756 1.00 90.69 74 ILE A C 1
ATOM 593 O O . ILE A 1 74 ? -0.754 7.070 -1.481 1.00 90.69 74 ILE A O 1
ATOM 597 N N . CYS A 1 75 ? -1.459 9.200 -1.368 1.00 91.50 75 CYS A N 1
ATOM 598 C CA . CYS A 1 75 ? -2.655 8.899 -0.577 1.00 91.50 75 CYS A CA 1
ATOM 599 C C . CYS A 1 75 ? -3.586 7.917 -1.300 1.00 91.50 75 CYS A C 1
ATOM 601 O O . CYS A 1 75 ? -4.084 6.974 -0.688 1.00 91.50 75 CYS A O 1
ATOM 603 N N . LYS A 1 76 ? -3.795 8.088 -2.609 1.00 92.44 76 LYS A N 1
ATOM 604 C CA . LYS A 1 76 ? -4.618 7.187 -3.426 1.00 92.44 76 LYS A CA 1
ATOM 605 C C . LYS A 1 76 ? -4.037 5.774 -3.470 1.00 92.44 76 LYS A C 1
ATOM 607 O O . LYS A 1 76 ? -4.786 4.809 -3.311 1.00 92.44 76 LYS A O 1
ATOM 612 N N . ALA A 1 77 ? -2.721 5.638 -3.634 1.00 93.31 77 ALA A N 1
ATOM 613 C CA . ALA A 1 77 ? -2.058 4.337 -3.601 1.00 93.31 77 ALA A CA 1
ATOM 614 C C . ALA A 1 77 ? -2.194 3.666 -2.222 1.00 93.31 77 ALA A C 1
ATOM 616 O O . ALA A 1 77 ? -2.532 2.486 -2.148 1.00 93.31 77 ALA A O 1
ATOM 617 N N . ILE A 1 78 ? -2.011 4.418 -1.130 1.00 94.50 78 ILE A N 1
ATOM 618 C CA . ILE A 1 78 ? -2.184 3.906 0.239 1.00 94.50 78 ILE A CA 1
ATOM 619 C C . ILE A 1 78 ? -3.620 3.428 0.474 1.00 94.50 78 ILE A C 1
ATOM 621 O O . ILE A 1 78 ? -3.807 2.312 0.953 1.00 94.50 78 ILE A O 1
ATOM 625 N N . ARG A 1 79 ? -4.629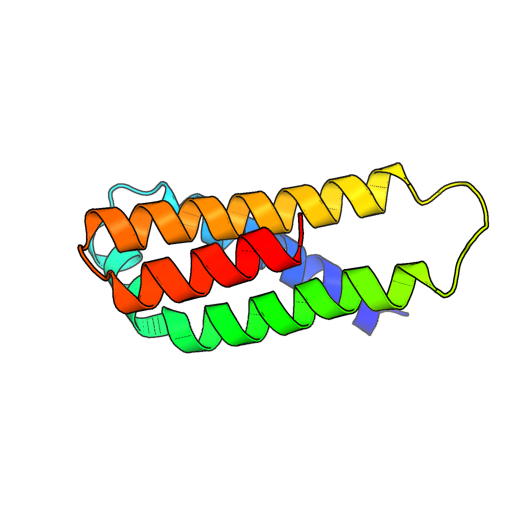 4.222 0.092 1.00 94.88 79 ARG A N 1
ATOM 626 C CA . ARG A 1 79 ? -6.050 3.839 0.196 1.00 94.88 79 ARG A CA 1
ATOM 627 C C . ARG A 1 79 ? -6.354 2.557 -0.570 1.00 94.88 79 ARG A C 1
ATOM 629 O O . ARG A 1 79 ? -6.969 1.654 -0.014 1.00 94.88 79 ARG A O 1
ATOM 636 N N . SER A 1 80 ? -5.846 2.451 -1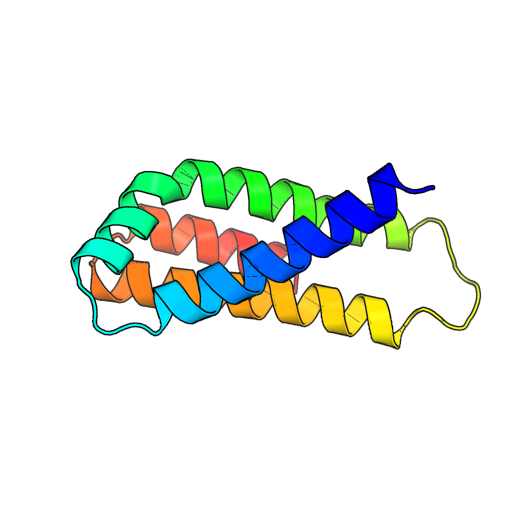.797 1.00 94.88 80 SER A N 1
ATOM 637 C CA . SER A 1 80 ? -6.037 1.259 -2.632 1.00 94.88 80 SER A CA 1
ATOM 638 C C . SER A 1 80 ? -5.463 0.004 -1.953 1.00 94.88 80 SER A C 1
ATOM 640 O O . SER A 1 80 ? -6.092 -1.051 -1.939 1.00 94.88 80 SER A O 1
ATOM 642 N N . LEU A 1 81 ? -4.293 0.118 -1.314 1.00 95.12 81 LEU A N 1
ATOM 643 C CA . LEU A 1 81 ? -3.691 -0.985 -0.558 1.00 95.12 81 LEU A CA 1
ATOM 644 C C . LEU A 1 81 ? -4.479 -1.322 0.717 1.00 95.12 81 LEU A C 1
ATOM 646 O O . LEU A 1 81 ? -4.654 -2.497 1.033 1.00 95.12 81 LEU A O 1
ATOM 650 N N . ILE A 1 82 ? -4.991 -0.314 1.434 1.00 95.94 82 ILE A N 1
ATOM 651 C CA . ILE A 1 82 ? -5.858 -0.509 2.608 1.00 95.94 82 ILE A CA 1
ATOM 652 C C . ILE A 1 82 ? -7.085 -1.347 2.236 1.00 95.94 82 ILE A C 1
ATOM 654 O O . ILE A 1 82 ? -7.432 -2.268 2.974 1.00 95.94 82 ILE A O 1
ATOM 658 N N . GLU A 1 83 ? -7.722 -1.071 1.097 1.00 95.00 83 GLU A N 1
ATOM 659 C CA . GLU A 1 83 ? -8.880 -1.836 0.617 1.00 95.00 83 GLU A CA 1
ATOM 660 C C . GLU A 1 83 ? -8.529 -3.305 0.347 1.00 95.00 83 GLU A C 1
ATOM 662 O O . GLU A 1 83 ? -9.250 -4.201 0.794 1.00 95.00 83 GLU A O 1
ATOM 667 N N . VAL A 1 84 ? -7.380 -3.570 -0.287 1.00 94.44 84 VAL A N 1
ATOM 668 C CA . VAL A 1 84 ? -6.873 -4.938 -0.497 1.00 94.44 84 VAL A CA 1
ATOM 669 C C . VAL A 1 84 ? -6.684 -5.661 0.838 1.00 94.44 84 VAL A C 1
ATOM 671 O O . VAL A 1 84 ? -7.140 -6.795 1.008 1.00 94.44 84 VAL A O 1
ATOM 674 N N . TYR A 1 85 ? -6.043 -5.012 1.812 1.00 93.94 85 TYR A N 1
ATOM 675 C CA . TYR A 1 85 ? -5.749 -5.627 3.1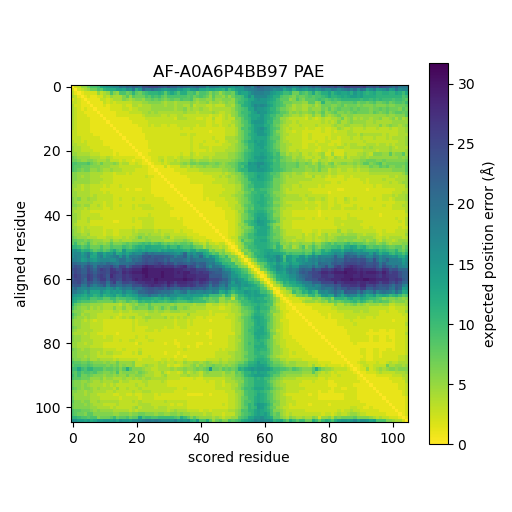07 1.00 93.94 85 TYR A CA 1
ATOM 676 C C . TYR A 1 85 ? -7.005 -5.859 3.951 1.00 93.94 85 TYR A C 1
ATOM 678 O O . TYR A 1 85 ? -7.106 -6.905 4.598 1.00 93.94 85 TYR A O 1
ATOM 686 N N . LYS A 1 86 ? -7.986 -4.950 3.887 1.00 93.31 86 LYS A N 1
ATOM 687 C CA . LYS A 1 86 ? -9.314 -5.129 4.496 1.00 93.31 86 LYS A CA 1
ATOM 688 C C . LYS A 1 86 ? -10.051 -6.311 3.879 1.00 93.31 86 LYS A C 1
ATOM 690 O O . LYS A 1 86 ? -10.516 -7.182 4.610 1.00 93.31 86 LYS A O 1
ATOM 695 N N . GLY A 1 87 ? -10.096 -6.392 2.547 1.00 90.31 87 GLY A N 1
ATOM 696 C CA . GLY A 1 87 ? -10.738 -7.500 1.831 1.00 90.31 87 GLY A CA 1
ATOM 697 C C . GLY A 1 87 ? -10.128 -8.868 2.159 1.00 90.31 87 GLY A C 1
ATOM 698 O O . GLY A 1 87 ? -10.829 -9.878 2.176 1.00 90.31 87 GLY A O 1
ATOM 699 N N . ARG A 1 88 ? -8.833 -8.900 2.492 1.00 90.31 88 ARG A N 1
ATOM 700 C CA . ARG A 1 88 ? -8.107 -10.102 2.930 1.00 90.31 88 ARG A CA 1
ATOM 701 C C . ARG A 1 88 ? -8.079 -10.315 4.451 1.00 90.31 88 ARG A C 1
ATOM 703 O O . ARG A 1 88 ? -7.454 -11.269 4.903 1.00 90.31 88 ARG A O 1
ATOM 710 N N . LYS A 1 89 ? -8.756 -9.472 5.243 1.00 91.25 89 LYS A N 1
ATOM 711 C CA . LYS A 1 89 ? -8.811 -9.540 6.721 1.00 91.25 89 LYS A CA 1
ATOM 712 C C . LYS A 1 89 ? -7.435 -9.446 7.404 1.00 91.25 89 LYS A C 1
ATOM 714 O O . LYS A 1 89 ? -7.208 -10.015 8.469 1.00 91.25 89 LYS A O 1
ATOM 719 N N . HIS A 1 90 ? -6.496 -8.712 6.805 1.00 92.62 90 HIS A N 1
ATOM 720 C CA . HIS A 1 90 ? -5.189 -8.433 7.401 1.00 92.62 90 HIS A CA 1
ATOM 721 C C . HIS A 1 90 ? -5.234 -7.158 8.255 1.00 92.62 90 HIS A C 1
ATOM 723 O O . HIS A 1 90 ? -4.652 -6.127 7.905 1.00 92.62 90 HIS A O 1
ATOM 729 N N . ASP A 1 91 ? -5.910 -7.224 9.402 1.00 92.62 91 ASP A N 1
ATOM 730 C CA . ASP A 1 91 ? -6.187 -6.058 10.259 1.00 92.62 91 ASP A CA 1
ATOM 731 C C . ASP A 1 91 ? -4.921 -5.357 10.765 1.00 92.62 91 ASP A C 1
ATOM 733 O O . ASP A 1 91 ? -4.851 -4.129 10.814 1.00 92.62 91 ASP A O 1
ATOM 737 N N . ALA A 1 92 ? -3.885 -6.126 11.109 1.00 94.38 92 ALA A N 1
ATOM 738 C CA . ALA A 1 92 ? -2.616 -5.566 11.569 1.00 94.38 92 ALA A CA 1
ATOM 739 C C . ALA A 1 92 ? -1.926 -4.733 10.477 1.00 94.38 92 ALA A C 1
ATOM 741 O O . ALA A 1 92 ? -1.405 -3.657 10.766 1.00 94.38 92 ALA A O 1
ATOM 742 N N . ILE A 1 93 ? -1.944 -5.206 9.225 1.00 93.94 93 ILE A N 1
ATOM 743 C CA . ILE A 1 93 ? -1.377 -4.481 8.079 1.00 93.94 93 ILE A CA 1
ATOM 744 C C . ILE A 1 93 ? -2.240 -3.252 7.781 1.00 93.94 93 ILE A C 1
ATOM 746 O O . ILE A 1 93 ? -1.720 -2.145 7.663 1.00 93.94 93 ILE A O 1
ATOM 750 N N . THR A 1 94 ? -3.560 -3.429 7.763 1.00 95.75 94 THR A N 1
ATOM 751 C CA . THR A 1 94 ? -4.542 -2.358 7.558 1.00 95.75 94 THR A CA 1
ATOM 752 C C . THR A 1 94 ? -4.302 -1.183 8.507 1.00 95.75 94 THR A C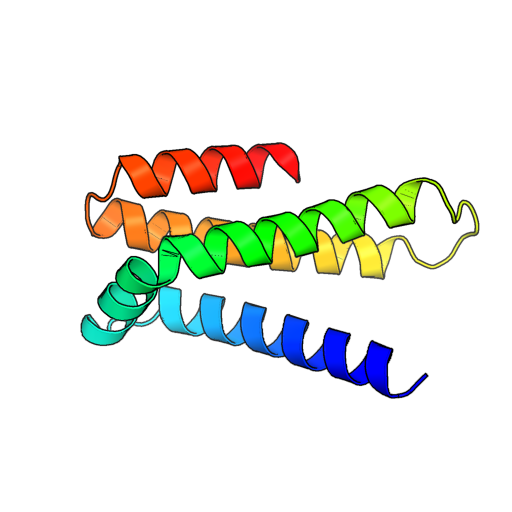 1
ATOM 754 O O . THR A 1 94 ? -4.110 -0.060 8.050 1.00 95.75 94 THR A O 1
ATOM 757 N N . ARG A 1 95 ? -4.201 -1.434 9.821 1.00 95.12 95 ARG A N 1
ATOM 758 C CA . ARG A 1 95 ? -3.967 -0.381 10.828 1.00 95.12 95 ARG A CA 1
ATOM 759 C C . ARG A 1 95 ? -2.665 0.388 10.601 1.00 95.12 95 ARG A C 1
ATOM 761 O O . ARG A 1 95 ? -2.612 1.590 10.855 1.00 95.12 95 ARG A O 1
ATOM 768 N N . LYS A 1 96 ? -1.604 -0.285 10.140 1.00 95.19 96 LYS A N 1
ATOM 769 C CA . LYS A 1 96 ? -0.326 0.377 9.832 1.00 95.19 96 LYS A CA 1
ATOM 770 C C . LYS A 1 96 ? -0.467 1.342 8.660 1.00 95.19 96 LYS A C 1
ATOM 772 O O . LYS A 1 96 ? 0.006 2.471 8.752 1.00 95.19 96 LYS A O 1
ATOM 777 N N . PHE A 1 97 ? -1.146 0.919 7.597 1.00 95.25 97 PHE A N 1
ATOM 778 C CA . PHE A 1 97 ? -1.362 1.755 6.419 1.00 95.25 97 PHE A CA 1
ATOM 779 C C . PHE A 1 97 ? -2.362 2.889 6.686 1.00 95.25 97 PHE A C 1
ATOM 781 O O . PHE A 1 97 ? -2.128 4.003 6.236 1.00 95.25 97 PHE A O 1
ATOM 788 N N . GLU A 1 98 ? -3.401 2.672 7.498 1.00 95.31 98 GLU A N 1
ATOM 789 C CA . GLU A 1 98 ? -4.298 3.749 7.954 1.00 95.31 98 GLU A CA 1
ATOM 790 C C . GLU A 1 98 ? -3.553 4.799 8.792 1.00 95.31 98 GLU A C 1
ATOM 792 O O . GLU A 1 98 ? -3.791 5.999 8.658 1.00 95.31 98 GLU A O 1
ATOM 797 N N . LYS A 1 99 ? -2.621 4.371 9.656 1.00 94.44 99 LYS A N 1
ATOM 798 C CA . LYS A 1 99 ? -1.753 5.298 10.399 1.00 94.44 99 LYS A CA 1
ATOM 799 C C . LYS A 1 99 ? -0.830 6.073 9.457 1.00 94.44 99 LYS A C 1
ATOM 801 O O . LYS A 1 99 ? -0.614 7.262 9.676 1.00 94.44 99 LYS A O 1
ATOM 806 N N . LEU A 1 100 ? -0.295 5.408 8.432 1.00 92.62 100 LEU A N 1
ATOM 807 C CA . LEU A 1 100 ? 0.550 6.039 7.422 1.00 92.62 100 LEU A CA 1
ATOM 808 C C . LEU A 1 100 ? -0.228 7.094 6.627 1.00 92.62 100 LEU A C 1
ATOM 810 O O . LEU A 1 100 ? 0.245 8.218 6.504 1.00 92.62 100 LEU A O 1
ATOM 814 N N . GLU A 1 101 ? -1.439 6.779 6.168 1.00 92.44 101 GLU A N 1
ATOM 815 C CA . GLU A 1 101 ? -2.305 7.719 5.449 1.00 92.44 101 GLU A CA 1
ATOM 816 C C . GLU A 1 101 ? -2.559 8.999 6.261 1.00 92.44 101 GLU A C 1
ATOM 818 O O . GLU A 1 101 ? -2.360 10.107 5.767 1.00 92.44 101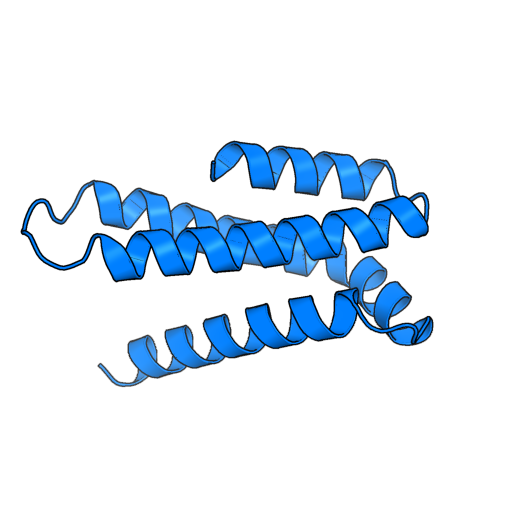 GLU A O 1
ATOM 823 N N . LYS A 1 102 ? -2.910 8.847 7.545 1.00 90.44 102 LYS A N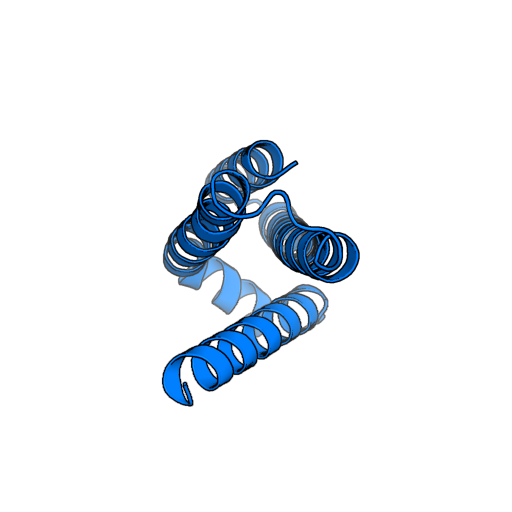 1
ATOM 824 C CA . LYS A 1 102 ? -3.140 9.965 8.477 1.00 90.44 102 LYS A CA 1
ATOM 825 C C . LYS A 1 102 ? -1.897 10.802 8.770 1.00 90.44 102 LYS A C 1
ATOM 827 O O . LYS A 1 102 ? -2.027 11.902 9.279 1.00 90.44 102 LYS A O 1
ATOM 832 N N . SER A 1 103 ? -0.698 10.275 8.523 1.00 87.31 103 SER A N 1
ATOM 833 C CA . SER A 1 103 ? 0.544 11.036 8.709 1.00 87.31 103 SER A CA 1
ATOM 834 C C . SER A 1 103 ? 0.885 11.932 7.514 1.00 87.31 103 SER A C 1
ATOM 836 O O . SER A 1 103 ? 1.761 12.786 7.623 1.00 87.31 103 SER A O 1
ATOM 838 N N . ILE A 1 104 ? 0.213 11.721 6.378 1.00 82.81 104 ILE A N 1
ATOM 839 C CA . ILE A 1 104 ? 0.431 12.445 5.117 1.00 82.81 104 ILE A CA 1
ATOM 840 C C . ILE A 1 104 ? -0.632 13.529 4.911 1.00 82.81 104 ILE A C 1
ATOM 842 O O . ILE A 1 104 ? -0.359 14.538 4.257 1.00 82.81 104 ILE A O 1
ATOM 846 N N . ASN A 1 105 ? -1.842 13.277 5.415 1.00 65.94 105 ASN A N 1
ATOM 847 C CA . ASN A 1 105 ? -3.035 14.099 5.236 1.00 65.94 105 ASN A CA 1
ATOM 848 C C . ASN A 1 105 ? -3.240 15.054 6.411 1.00 65.94 105 ASN A C 1
ATOM 850 O O . ASN A 1 105 ? -3.543 16.233 6.135 1.00 65.94 105 ASN A O 1
#

Sequence (105 aa):
MYWIEYYQNVTSTMLHVLSLASSSDHDPLKDFLVKKASVLEEWLKVLSLSLVTTSTKTEVESNGSTRNEKREMICKAIRSLIEVYKGRKHDAITRKFEKLEKSIN

Solvent-accessible surface area (backbone atoms only — not comparable to full-atom values): 5946 Å² total; per-residue (Å²): 115,69,69,58,57,50,53,51,49,54,50,53,51,49,42,51,50,50,38,54,45,43,72,46,88,52,62,72,50,47,52,46,50,61,76,39,40,70,60,52,52,52,52,51,49,56,56,50,51,56,60,56,64,53,66,81,75,60,97,64,94,77,60,66,61,65,50,51,51,52,50,48,51,52,48,51,30,48,51,36,47,35,53,46,27,54,79,69,68,36,59,73,60,26,55,52,48,54,53,52,46,65,74,74,108

Foldseek 3Di:
DVVVVVVVVVVLVVLVVLLVLLPDPDVVSLVVCVVCLVVVLVVLLVLLVVLVVVVVPDPDPDCPVVSVVSLVSSLSSLVSNLVSCVVVVVVVSNVSSVVSSVSND

Mean predicted aligned error: 6.6 Å

Secondary structure (DSSP, 8-state):
-HHHHHHHHHHHHHHHHHHHHHH---HHHHHHHHHTHHHHHHHHHHHHHHHHHTTTS--SSSTHHHHHHHHHHHHHHHHHHHHHHHHTT-HHHHHHHHHHHHHH-